Protein AF-A0A2T1LAC2-F1 (afdb_monomer_lite)

Organism: Escherichia coli (NCBI:txid562)

pLDDT: mean 88.43, std 6.67, range [65.5, 96.69]

Structure (mmCIF, N/CA/C/O backbone):
data_AF-A0A2T1LAC2-F1
#
_entry.id   AF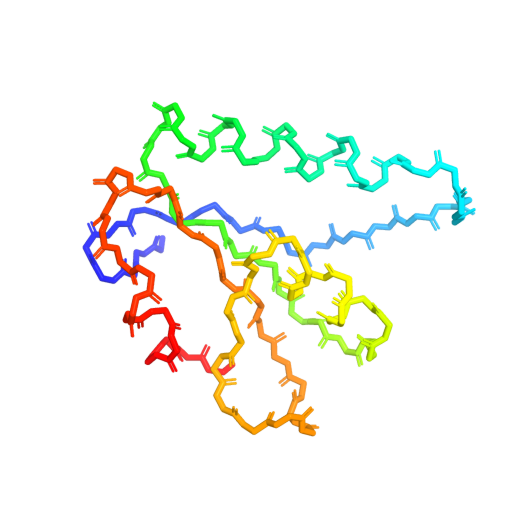-A0A2T1LAC2-F1
#
loop_
_atom_site.group_PDB
_atom_site.id
_atom_site.type_symbol
_atom_site.label_atom_id
_atom_site.label_alt_id
_atom_site.label_comp_id
_atom_site.label_asym_id
_atom_site.label_entity_id
_atom_site.label_seq_id
_atom_site.pdbx_PDB_ins_code
_atom_site.Cartn_x
_atom_site.Cartn_y
_atom_site.Cartn_z
_atom_site.occupancy
_atom_site.B_iso_or_equiv
_atom_site.auth_seq_id
_atom_site.auth_comp_id
_atom_site.auth_asym_id
_atom_site.auth_atom_id
_atom_site.pdbx_PDB_model_num
ATOM 1 N N . MET A 1 1 ? -11.659 -8.450 5.819 1.00 65.50 1 MET A N 1
ATOM 2 C CA . MET A 1 1 ? -10.268 -8.762 6.219 1.00 65.50 1 MET A CA 1
ATOM 3 C C . MET A 1 1 ? -9.820 -7.676 7.186 1.00 65.50 1 MET A C 1
ATOM 5 O O . MET A 1 1 ? -10.130 -6.517 6.923 1.00 65.50 1 MET A O 1
ATOM 9 N N . SER A 1 2 ? -9.176 -8.029 8.299 1.00 81.12 2 SER A N 1
ATOM 10 C CA . SER A 1 2 ? -8.653 -7.071 9.280 1.00 81.12 2 SER A CA 1
ATOM 11 C C . SER A 1 2 ? -7.185 -7.361 9.581 1.00 81.12 2 SER A C 1
ATOM 13 O O . SER A 1 2 ? -6.765 -8.518 9.592 1.00 81.12 2 SER A O 1
ATOM 15 N N . TYR A 1 3 ? -6.412 -6.307 9.825 1.00 85.75 3 TYR A N 1
ATOM 16 C CA . TYR A 1 3 ? -5.023 -6.384 10.266 1.00 85.75 3 TYR A CA 1
ATOM 17 C C . TYR A 1 3 ? -4.847 -5.494 11.487 1.00 85.75 3 TYR A C 1
ATOM 19 O O . TYR A 1 3 ? -5.338 -4.368 11.498 1.00 85.75 3 TYR A O 1
ATOM 27 N N . LEU A 1 4 ? -4.175 -6.005 12.525 1.00 87.50 4 LEU A N 1
ATOM 28 C CA . LEU A 1 4 ? -3.911 -5.260 13.766 1.00 87.50 4 LEU A CA 1
ATOM 29 C C . LEU A 1 4 ? -5.192 -4.649 14.378 1.00 87.50 4 LEU A C 1
ATOM 31 O O . LEU A 1 4 ? -5.201 -3.517 14.848 1.00 87.50 4 LEU A O 1
ATOM 35 N N . GLY A 1 5 ? -6.315 -5.374 14.297 1.00 87.75 5 GLY A N 1
ATOM 36 C CA . GLY A 1 5 ? -7.618 -4.902 14.783 1.00 87.75 5 GLY A CA 1
ATOM 37 C C . GLY A 1 5 ? -8.307 -3.844 13.909 1.00 87.75 5 GLY A C 1
ATOM 38 O O . GLY A 1 5 ? -9.406 -3.421 14.249 1.00 87.75 5 GLY A O 1
ATOM 39 N N . SER A 1 6 ? -7.714 -3.448 12.778 1.00 90.06 6 SER A N 1
ATOM 40 C CA . SER A 1 6 ? -8.261 -2.443 11.857 1.00 90.06 6 SER A CA 1
ATOM 41 C C . SER A 1 6 ? -8.796 -3.071 10.572 1.00 90.06 6 SER A C 1
ATOM 43 O O . SER A 1 6 ? -8.228 -4.029 10.040 1.00 90.06 6 SER A O 1
ATOM 45 N N . SER A 1 7 ? -9.888 -2.515 10.047 1.00 93.88 7 SER A N 1
ATOM 46 C CA . SER A 1 7 ? -10.408 -2.871 8.723 1.00 93.88 7 SER A CA 1
ATOM 47 C C . SER A 1 7 ? -9.422 -2.473 7.627 1.00 93.88 7 SER A C 1
ATOM 49 O O . SER A 1 7 ? -8.684 -1.497 7.765 1.00 93.88 7 SER A O 1
ATOM 51 N N . VAL A 1 8 ? -9.411 -3.230 6.531 1.00 94.12 8 VAL A N 1
ATOM 52 C CA . VAL A 1 8 ? -8.446 -3.048 5.440 1.00 94.12 8 VAL A CA 1
ATOM 53 C C . VAL A 1 8 ? -9.178 -2.706 4.148 1.00 94.12 8 VAL A C 1
ATOM 55 O O . VAL A 1 8 ? -10.032 -3.472 3.698 1.00 94.12 8 VAL A O 1
ATOM 58 N N . LEU A 1 9 ? -8.812 -1.584 3.533 1.00 94.38 9 LEU A N 1
ATOM 59 C CA . LEU A 1 9 ? -9.190 -1.234 2.169 1.00 94.38 9 LEU A CA 1
ATOM 60 C C . LEU A 1 9 ? -8.129 -1.782 1.214 1.00 94.38 9 LEU A C 1
ATOM 62 O O . LEU A 1 9 ? -6.974 -1.358 1.246 1.00 94.38 9 LEU A O 1
ATOM 66 N N . VAL A 1 10 ? -8.524 -2.733 0.371 1.00 93.94 10 VAL A N 1
ATOM 67 C CA . VAL A 1 10 ? -7.613 -3.439 -0.534 1.00 93.94 10 VAL A CA 1
ATOM 68 C C . VAL A 1 10 ? -7.719 -2.873 -1.948 1.00 93.94 10 VAL A C 1
ATOM 70 O O . VAL A 1 10 ? -8.785 -2.889 -2.560 1.00 93.94 10 VAL A O 1
ATOM 73 N N . VAL A 1 11 ? -6.592 -2.416 -2.484 1.00 92.56 11 VAL A N 1
ATOM 74 C CA . VAL A 1 11 ? -6.407 -2.033 -3.884 1.00 92.56 11 VAL A CA 1
ATOM 75 C C . VAL A 1 11 ? -5.768 -3.216 -4.605 1.00 92.56 11 VAL A C 1
ATOM 77 O O . VAL A 1 11 ? -4.546 -3.343 -4.667 1.00 92.56 11 VAL A O 1
ATOM 80 N N . ALA A 1 12 ? -6.618 -4.109 -5.113 1.00 87.25 12 ALA A N 1
ATOM 81 C CA . ALA A 1 12 ? -6.190 -5.371 -5.717 1.00 87.25 12 ALA A CA 1
ATOM 82 C C . ALA A 1 12 ? -5.598 -5.203 -7.127 1.00 87.25 12 ALA A C 1
ATOM 84 O O . ALA A 1 12 ? -4.805 -6.022 -7.587 1.00 87.25 12 ALA A O 1
ATOM 85 N N . THR A 1 13 ? -6.003 -4.165 -7.863 1.00 82.50 13 THR A N 1
ATOM 86 C CA . THR A 1 13 ? -5.531 -3.936 -9.233 1.00 82.50 13 THR A CA 1
ATOM 87 C C . THR A 1 13 ? -5.475 -2.450 -9.539 1.00 82.50 13 THR A C 1
ATOM 89 O O . THR A 1 13 ? -6.428 -1.712 -9.295 1.00 82.50 13 THR A O 1
ATOM 92 N N . ILE A 1 14 ? -4.357 -2.022 -10.120 1.00 78.88 14 ILE A N 1
ATOM 93 C CA . ILE A 1 14 ? -4.161 -0.669 -10.633 1.00 78.88 14 ILE A CA 1
ATOM 94 C C . ILE A 1 14 ? -3.790 -0.805 -12.105 1.00 78.88 14 ILE A C 1
ATOM 96 O O . ILE A 1 14 ? -2.787 -1.429 -12.441 1.00 78.88 14 ILE A O 1
ATOM 100 N N . SER A 1 15 ? -4.590 -0.208 -12.985 1.00 79.00 15 SER A N 1
ATOM 101 C CA . SER A 1 15 ? -4.276 -0.111 -14.408 1.00 79.00 15 SER A CA 1
ATOM 102 C C . SER A 1 15 ? -4.124 1.354 -14.790 1.00 79.00 15 SER A C 1
ATOM 104 O O . SER A 1 15 ? -5.007 2.171 -14.527 1.00 79.00 15 SER A O 1
ATOM 106 N N . VAL A 1 16 ? -2.988 1.696 -15.397 1.00 74.94 16 VAL A N 1
ATOM 107 C CA . VAL A 1 16 ? -2.686 3.057 -15.844 1.00 74.94 16 VAL A CA 1
ATOM 108 C C . VAL A 1 16 ? -2.434 3.022 -17.341 1.00 74.94 16 VAL A C 1
ATOM 110 O O . VAL A 1 16 ? -1.408 2.529 -17.796 1.00 74.94 16 VAL A O 1
ATOM 113 N N . LYS A 1 17 ? -3.367 3.581 -18.115 1.00 78.75 17 LYS A N 1
ATOM 114 C CA . LYS A 1 17 ? -3.243 3.659 -19.577 1.00 78.75 17 LYS A CA 1
ATOM 115 C C . LYS A 1 17 ? -2.160 4.649 -20.025 1.00 78.75 17 LYS A C 1
ATOM 117 O O . LYS A 1 17 ? -1.504 4.421 -21.034 1.00 78.75 17 LYS A O 1
ATOM 122 N N . THR A 1 18 ? -1.972 5.735 -19.271 1.00 81.38 18 THR A N 1
ATOM 123 C CA . THR A 1 18 ? -1.036 6.817 -19.613 1.00 81.38 18 THR A CA 1
ATOM 124 C C . THR A 1 18 ? -0.200 7.209 -18.388 1.00 81.38 18 THR A C 1
ATOM 126 O O . THR A 1 18 ? -0.650 8.030 -17.580 1.00 81.38 18 THR A O 1
ATOM 129 N N . PRO A 1 19 ? 0.996 6.620 -18.197 1.00 78.94 19 PRO A N 1
ATOM 130 C CA . PRO A 1 19 ? 1.868 6.953 -17.072 1.00 78.94 19 PRO A CA 1
ATOM 131 C C . PRO A 1 19 ? 2.419 8.389 -17.169 1.00 78.94 19 PRO A C 1
ATOM 133 O O . PRO A 1 19 ? 2.309 9.058 -18.196 1.00 78.94 19 PRO A O 1
ATOM 136 N N . GLY A 1 20 ? 2.985 8.899 -16.069 1.00 81.00 20 GLY A N 1
ATOM 137 C CA . GLY A 1 20 ? 3.647 10.215 -16.026 1.00 81.00 20 GLY A CA 1
ATOM 138 C C . GLY A 1 20 ? 2.722 11.438 -15.939 1.00 81.00 20 GLY A C 1
ATOM 139 O O . GLY A 1 20 ? 3.204 12.561 -15.844 1.00 81.00 20 GLY A O 1
ATOM 140 N N . LYS A 1 21 ? 1.395 11.253 -15.927 1.00 85.81 21 LYS A N 1
ATOM 141 C CA . LYS A 1 21 ? 0.407 12.348 -15.812 1.00 85.81 21 LYS A CA 1
ATOM 142 C C . LYS A 1 21 ? -0.056 12.646 -14.381 1.00 85.81 21 LYS A C 1
ATOM 144 O O . LYS A 1 21 ? -0.897 13.510 -14.176 1.00 85.81 21 LYS A O 1
ATOM 149 N N . GLY A 1 22 ? 0.453 11.915 -13.390 1.00 85.88 22 GLY A N 1
ATOM 150 C CA . GLY A 1 22 ? 0.107 12.125 -11.979 1.00 85.88 22 GLY A CA 1
ATOM 151 C C . GLY A 1 22 ? -1.272 11.603 -11.547 1.00 85.88 22 GLY A C 1
ATOM 152 O O . GLY A 1 22 ? -1.595 11.704 -10.368 1.00 85.88 22 GLY A O 1
ATOM 153 N N . PHE A 1 23 ? -2.064 10.987 -12.435 1.00 87.94 23 PHE A N 1
ATOM 154 C CA . PHE A 1 23 ? -3.386 10.438 -12.089 1.00 87.94 23 PHE A CA 1
ATOM 155 C C . PHE A 1 23 ? -3.340 9.417 -10.953 1.00 87.94 23 PHE A C 1
ATOM 157 O O . PHE A 1 23 ? -4.177 9.452 -10.057 1.00 87.94 23 PHE A O 1
ATOM 164 N N . PHE A 1 24 ? -2.329 8.545 -10.949 1.00 87.69 24 PHE A N 1
ATOM 165 C CA . PHE A 1 24 ? -2.170 7.575 -9.871 1.00 87.69 24 PHE A CA 1
ATOM 166 C C . PHE A 1 24 ? -1.947 8.256 -8.515 1.00 87.69 24 PHE A C 1
ATOM 168 O O . PHE A 1 24 ? -2.506 7.827 -7.514 1.00 87.69 24 PHE A O 1
ATOM 175 N N . ARG A 1 25 ? -1.212 9.374 -8.486 1.00 90.44 25 ARG A N 1
ATOM 176 C CA . ARG A 1 25 ? -1.007 10.155 -7.263 1.00 90.44 25 ARG A CA 1
ATOM 177 C C . ARG A 1 25 ? -2.308 10.771 -6.752 1.00 90.44 25 ARG A C 1
ATOM 179 O O . ARG A 1 25 ? -2.566 10.737 -5.556 1.00 90.44 25 ARG A O 1
ATOM 186 N N . GLN A 1 26 ? -3.139 11.301 -7.651 1.00 91.69 26 GLN A N 1
ATOM 187 C CA . GLN A 1 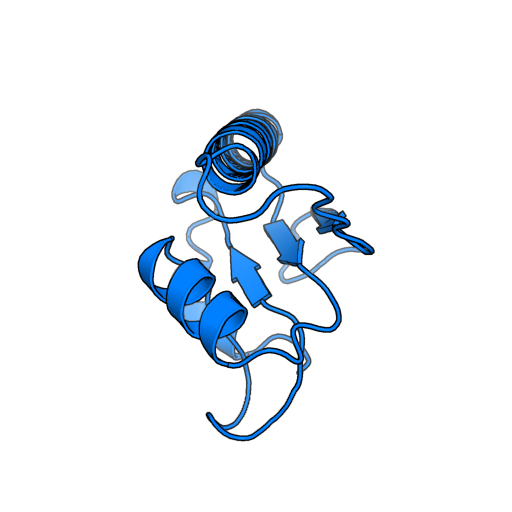26 ? -4.452 11.848 -7.288 1.00 91.69 26 GLN A CA 1
ATOM 188 C C . GLN A 1 26 ? -5.377 10.757 -6.737 1.00 91.69 26 GLN A C 1
ATOM 190 O O . GLN A 1 26 ? -6.004 10.954 -5.697 1.00 91.69 26 GLN A O 1
ATOM 195 N N . LEU A 1 27 ? -5.411 9.589 -7.387 1.00 91.31 27 LEU A N 1
ATOM 196 C CA . LEU A 1 27 ? -6.144 8.424 -6.893 1.00 91.31 27 LEU A CA 1
ATOM 197 C C . LEU A 1 27 ? -5.644 8.007 -5.505 1.00 91.31 27 LEU A C 1
ATOM 199 O O . LEU A 1 27 ? -6.449 7.817 -4.598 1.00 91.31 27 LEU A O 1
ATOM 203 N N . LEU A 1 28 ? -4.326 7.915 -5.319 1.00 93.75 28 LEU A N 1
ATOM 204 C CA . LEU A 1 28 ? -3.723 7.540 -4.043 1.00 93.75 28 LEU A CA 1
ATOM 205 C C . LEU A 1 28 ? -4.074 8.529 -2.924 1.00 93.75 28 LEU A C 1
ATOM 207 O O . LEU A 1 28 ? -4.386 8.098 -1.818 1.00 93.75 28 LEU A O 1
ATOM 211 N N . SER A 1 29 ? -4.091 9.833 -3.217 1.00 95.31 29 SER A N 1
ATOM 212 C CA . SER A 1 29 ? -4.546 10.864 -2.274 1.00 95.31 29 SER A CA 1
ATOM 213 C C . SER A 1 29 ? -5.988 10.619 -1.835 1.00 95.31 29 SER A C 1
ATOM 215 O O . SER A 1 29 ? -6.273 10.611 -0.642 1.00 95.31 29 SER A O 1
ATOM 217 N N . LYS A 1 30 ? -6.893 10.335 -2.779 1.00 95.62 30 LYS A N 1
ATOM 218 C CA . LYS A 1 30 ? -8.302 10.050 -2.466 1.00 95.62 30 LYS A CA 1
ATOM 219 C C . LYS A 1 30 ? -8.492 8.764 -1.670 1.00 95.62 30 LYS A C 1
ATOM 221 O O . LYS A 1 30 ? -9.343 8.714 -0.788 1.00 95.62 30 LYS A O 1
ATOM 226 N N . LEU A 1 31 ? -7.682 7.745 -1.938 1.00 95.62 31 LEU A N 1
ATOM 227 C CA . LEU A 1 31 ? -7.693 6.508 -1.160 1.00 95.62 31 LEU A CA 1
ATOM 228 C C . LEU A 1 31 ? -7.202 6.732 0.274 1.00 95.62 31 LEU A C 1
ATOM 230 O O . LEU A 1 31 ? -7.799 6.190 1.201 1.00 95.62 31 LEU A O 1
ATOM 234 N N . LYS A 1 32 ? -6.162 7.552 0.468 1.00 96.25 32 LYS A N 1
ATOM 235 C CA . LYS A 1 32 ? -5.690 7.946 1.803 1.00 96.25 32 LYS A CA 1
ATOM 236 C C . LYS A 1 32 ? -6.746 8.753 2.557 1.00 96.25 32 LYS A C 1
ATOM 238 O O . LYS A 1 32 ? -7.059 8.389 3.680 1.00 96.25 32 LYS A O 1
ATOM 243 N N . GLU A 1 33 ? -7.367 9.753 1.925 1.00 96.50 33 GLU A N 1
ATOM 244 C CA . GLU A 1 33 ? -8.480 10.521 2.518 1.00 96.50 33 GLU A CA 1
ATOM 245 C C . GLU A 1 33 ? -9.625 9.597 2.979 1.00 96.50 33 GLU A C 1
ATOM 247 O O . GLU A 1 33 ? -10.153 9.733 4.086 1.00 96.50 33 GLU A O 1
ATOM 252 N N . ALA A 1 34 ? -9.997 8.615 2.150 1.00 94.88 34 ALA A N 1
ATOM 253 C CA . ALA A 1 34 ? -11.020 7.634 2.501 1.00 94.88 34 ALA A CA 1
ATOM 254 C C . ALA A 1 34 ? -10.581 6.730 3.665 1.00 94.88 34 ALA A C 1
ATOM 256 O O . ALA A 1 34 ? -11.379 6.455 4.563 1.00 94.88 34 ALA A O 1
ATOM 257 N N . ALA A 1 35 ? -9.324 6.282 3.671 1.00 94.75 35 ALA A N 1
ATOM 258 C CA . ALA A 1 35 ? -8.764 5.475 4.747 1.00 94.75 35 ALA A CA 1
ATOM 259 C C . ALA A 1 35 ? -8.680 6.253 6.072 1.00 94.75 35 ALA A C 1
ATOM 261 O O . ALA A 1 35 ? -8.988 5.685 7.114 1.00 94.75 35 ALA A O 1
ATOM 262 N N . GLU A 1 36 ? -8.356 7.547 6.046 1.00 95.00 36 GLU A N 1
ATOM 263 C CA . GLU A 1 36 ? -8.391 8.422 7.227 1.00 95.00 36 GLU A CA 1
ATOM 264 C C . GLU A 1 36 ? -9.812 8.590 7.757 1.00 95.00 36 GLU A C 1
ATOM 266 O O . GLU A 1 36 ? -10.065 8.346 8.934 1.00 95.00 36 GLU A O 1
ATOM 271 N N . THR A 1 37 ? -10.753 8.938 6.876 1.00 95.12 37 THR A N 1
ATOM 272 C CA . THR A 1 37 ? -12.157 9.190 7.245 1.00 95.12 37 THR A CA 1
ATOM 273 C C . THR A 1 37 ? -12.791 7.976 7.918 1.00 95.12 37 THR A C 1
ATOM 275 O O . THR A 1 37 ? -13.576 8.115 8.854 1.00 95.12 37 THR A O 1
ATOM 278 N N . ASN A 1 38 ? -12.447 6.777 7.450 1.00 93.50 38 ASN A N 1
ATOM 279 C CA . ASN A 1 38 ? -13.064 5.541 7.913 1.00 93.50 38 ASN A CA 1
ATOM 280 C C . ASN A 1 38 ? -12.165 4.707 8.842 1.00 93.50 38 ASN A C 1
ATOM 282 O O . ASN A 1 38 ? -12.570 3.624 9.261 1.00 93.50 38 ASN A O 1
ATOM 286 N N . ASN A 1 39 ? -10.971 5.203 9.187 1.00 92.88 39 ASN A N 1
ATOM 287 C CA . ASN A 1 39 ? -9.968 4.505 10.000 1.00 92.88 39 ASN A CA 1
ATOM 288 C C . ASN A 1 39 ? -9.610 3.104 9.462 1.00 92.88 39 ASN A C 1
ATOM 290 O O . ASN A 1 39 ? -9.673 2.102 10.178 1.00 92.88 39 ASN A O 1
ATOM 294 N N . TYR A 1 40 ? -9.229 3.032 8.185 1.00 94.44 40 TYR A N 1
ATOM 295 C CA . TYR A 1 40 ? -8.800 1.798 7.521 1.00 94.44 40 TYR A CA 1
ATOM 296 C C . TYR A 1 40 ? -7.290 1.757 7.293 1.00 94.44 40 TYR A C 1
ATOM 298 O O . TYR A 1 40 ? -6.655 2.781 7.058 1.00 94.44 40 TYR A O 1
ATOM 306 N N . ILE A 1 41 ? -6.729 0.5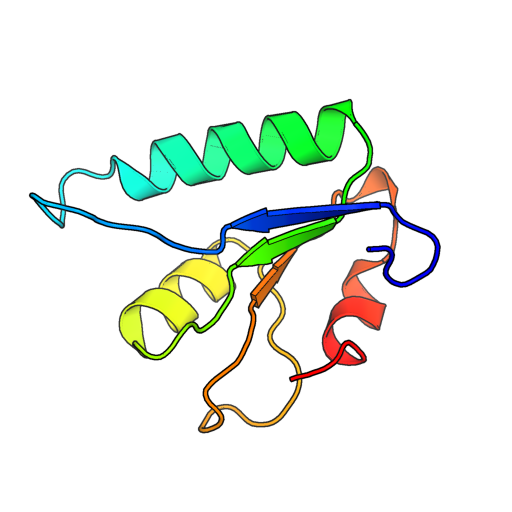50 7.261 1.00 95.69 41 ILE A N 1
ATOM 307 C CA . ILE A 1 41 ? -5.419 0.301 6.652 1.00 95.69 41 ILE A CA 1
ATOM 308 C C . ILE A 1 41 ? -5.619 0.220 5.139 1.00 95.69 41 ILE A C 1
ATOM 310 O O . ILE A 1 41 ? -6.472 -0.524 4.659 1.00 95.69 41 ILE A O 1
ATOM 314 N N . LEU A 1 42 ? -4.823 0.956 4.376 1.00 96.19 42 LEU A N 1
ATOM 315 C CA . LEU A 1 42 ? -4.788 0.871 2.923 1.00 96.19 42 LEU A CA 1
ATOM 316 C C . LEU A 1 42 ? -3.739 -0.165 2.503 1.00 96.19 42 LEU A C 1
ATOM 318 O O . LEU A 1 42 ? -2.565 -0.030 2.842 1.00 96.19 42 LEU A O 1
ATOM 322 N N . LYS A 1 43 ? -4.156 -1.187 1.754 1.00 95.44 43 LYS A N 1
ATOM 323 C CA . LYS A 1 43 ? -3.284 -2.230 1.198 1.00 95.44 43 LYS A CA 1
ATOM 324 C C . LYS A 1 43 ? -3.252 -2.116 -0.322 1.00 95.44 43 LYS A C 1
ATOM 326 O O . LYS A 1 43 ? -4.304 -2.167 -0.950 1.00 95.44 43 LYS A O 1
ATOM 331 N N . VAL A 1 44 ? -2.068 -2.021 -0.918 1.00 93.56 44 VAL A N 1
ATOM 332 C CA . VAL A 1 44 ? -1.866 -2.182 -2.367 1.00 93.56 44 VAL A CA 1
ATOM 333 C C . VAL A 1 44 ? -1.256 -3.557 -2.598 1.00 93.56 44 VAL A C 1
ATOM 335 O O . VAL A 1 44 ? -0.155 -3.823 -2.119 1.00 93.56 44 VAL A O 1
ATOM 338 N N . GLU A 1 45 ? -1.9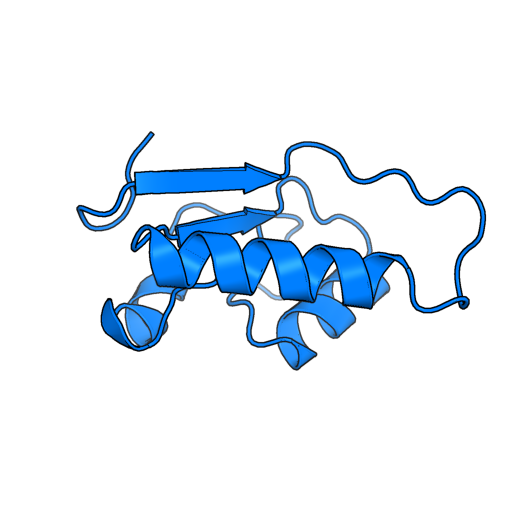76 -4.441 -3.282 1.00 91.00 45 GLU A N 1
ATOM 339 C CA . GLU A 1 45 ? -1.536 -5.828 -3.470 1.00 91.00 45 GLU A CA 1
ATOM 340 C C . GLU A 1 45 ? -0.572 -5.984 -4.643 1.00 91.00 45 GLU A C 1
ATOM 342 O O . GLU A 1 45 ? -0.609 -5.214 -5.603 1.00 91.00 45 GLU A O 1
ATOM 347 N N . ASN A 1 46 ? 0.247 -7.040 -4.577 1.00 84.38 46 ASN A N 1
ATOM 348 C CA . ASN A 1 46 ? 1.048 -7.544 -5.695 1.00 84.38 46 ASN A CA 1
ATOM 349 C C . ASN A 1 46 ? 1.893 -6.458 -6.382 1.00 84.38 46 ASN A C 1
ATOM 351 O O . ASN A 1 46 ? 1.931 -6.351 -7.610 1.00 84.38 46 ASN A O 1
ATOM 355 N N . VAL A 1 47 ? 2.586 -5.637 -5.588 1.00 84.88 47 VAL A N 1
ATOM 356 C CA . VAL A 1 47 ? 3.496 -4.619 -6.115 1.00 84.88 47 VAL A CA 1
ATOM 357 C C . VAL A 1 47 ? 4.778 -5.312 -6.575 1.00 84.88 47 VAL A C 1
ATOM 359 O O . VAL A 1 47 ? 5.665 -5.612 -5.778 1.00 84.88 47 VAL A O 1
ATOM 362 N N . ILE A 1 48 ? 4.847 -5.592 -7.877 1.00 81.56 48 ILE A N 1
ATOM 363 C CA . ILE A 1 48 ? 5.972 -6.298 -8.515 1.00 81.56 48 ILE A CA 1
ATOM 364 C C . ILE A 1 48 ? 7.003 -5.311 -9.091 1.00 81.56 48 ILE A C 1
ATOM 366 O O . ILE A 1 48 ? 8.195 -5.597 -9.110 1.00 81.56 48 ILE A O 1
ATOM 370 N N . SER A 1 49 ? 6.567 -4.129 -9.546 1.00 85.12 49 SER A N 1
ATOM 371 C CA . SER A 1 49 ? 7.467 -3.098 -10.090 1.00 85.12 49 SER A CA 1
ATOM 372 C C . SER A 1 49 ? 8.245 -2.395 -8.977 1.00 85.12 49 SER A C 1
ATOM 374 O O . SER A 1 49 ? 7.657 -1.860 -8.030 1.00 85.12 49 SER A O 1
ATOM 376 N N . THR A 1 50 ? 9.571 -2.341 -9.127 1.00 86.06 50 THR A N 1
ATOM 377 C CA . THR A 1 50 ? 10.470 -1.614 -8.222 1.00 86.06 50 THR A CA 1
ATOM 378 C C . 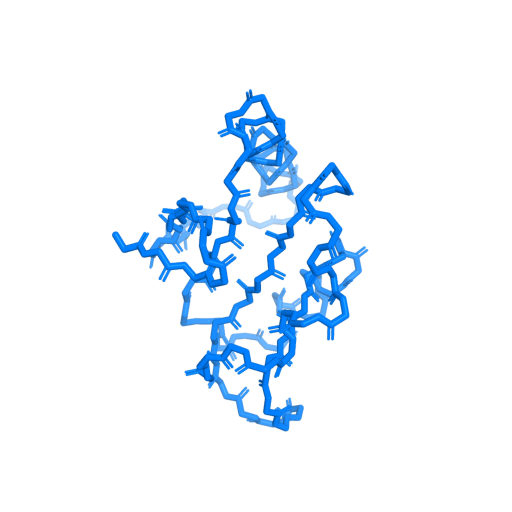THR A 1 50 ? 10.159 -0.120 -8.215 1.00 86.06 50 THR A C 1
ATOM 380 O O . THR A 1 50 ? 10.098 0.483 -7.147 1.00 86.06 50 THR A O 1
ATOM 383 N N . GLU A 1 51 ? 9.869 0.472 -9.375 1.00 87.06 51 GLU A N 1
ATOM 384 C CA . GLU A 1 51 ? 9.534 1.893 -9.505 1.00 87.06 51 GLU A CA 1
ATOM 385 C C . GLU A 1 51 ? 8.244 2.239 -8.754 1.00 87.06 51 GLU A C 1
ATOM 387 O O . GLU A 1 51 ? 8.174 3.251 -8.052 1.00 87.06 51 GLU A O 1
ATOM 392 N N . LEU A 1 52 ? 7.222 1.381 -8.861 1.00 86.38 52 LEU A N 1
ATOM 393 C CA . LEU A 1 52 ? 5.973 1.554 -8.124 1.00 86.38 52 LEU A CA 1
ATOM 394 C C . LEU A 1 52 ? 6.193 1.392 -6.614 1.00 86.38 52 LEU A C 1
ATOM 396 O O . LEU A 1 52 ? 5.646 2.175 -5.836 1.00 86.38 52 LEU A O 1
ATOM 400 N N . ARG A 1 53 ? 7.013 0.423 -6.190 1.00 89.62 53 ARG A N 1
ATOM 401 C CA . ARG A 1 53 ? 7.367 0.240 -4.774 1.00 89.62 53 ARG A CA 1
ATOM 402 C C . ARG A 1 53 ? 8.072 1.470 -4.214 1.00 89.62 53 ARG A C 1
ATOM 404 O O . ARG A 1 53 ? 7.667 1.974 -3.170 1.00 89.62 53 ARG A O 1
ATOM 411 N N . GLU A 1 54 ? 9.086 1.983 -4.903 1.00 90.56 54 GLU A N 1
ATOM 412 C CA . GLU A 1 54 ? 9.801 3.192 -4.485 1.00 90.56 54 GLU A CA 1
ATOM 413 C C . GLU A 1 54 ? 8.878 4.407 -4.410 1.00 90.56 54 G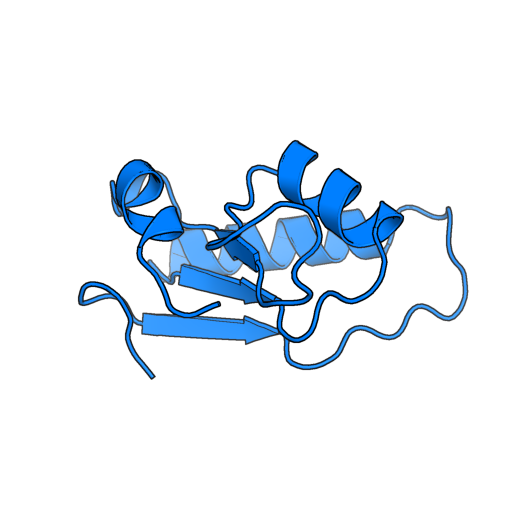LU A C 1
ATOM 415 O O . GLU A 1 54 ? 8.952 5.184 -3.455 1.00 90.56 54 GLU A O 1
ATOM 420 N N . PHE A 1 55 ? 7.983 4.561 -5.387 1.00 90.88 55 PHE A N 1
ATOM 421 C CA . PHE A 1 55 ? 6.964 5.602 -5.360 1.00 90.88 55 PHE A CA 1
ATOM 422 C C . PHE A 1 55 ? 6.072 5.480 -4.117 1.00 90.88 55 PHE A C 1
ATOM 424 O O . PHE A 1 55 ? 5.884 6.461 -3.399 1.00 90.88 55 PHE A O 1
ATOM 431 N N . LEU A 1 56 ? 5.565 4.281 -3.821 1.00 92.88 56 LEU A N 1
ATOM 432 C CA . LEU A 1 56 ? 4.706 4.038 -2.662 1.00 92.88 56 LEU A CA 1
ATOM 433 C C . LEU A 1 56 ? 5.446 4.267 -1.334 1.00 92.88 56 LEU A C 1
ATOM 435 O O . LEU A 1 56 ? 4.873 4.865 -0.427 1.00 92.88 56 LEU A O 1
ATOM 439 N N . ILE A 1 57 ? 6.721 3.880 -1.228 1.00 93.06 57 ILE A N 1
ATOM 440 C CA . ILE A 1 57 ? 7.557 4.162 -0.047 1.00 93.06 57 ILE A CA 1
ATOM 441 C C . ILE A 1 57 ? 7.682 5.673 0.182 1.00 93.06 57 ILE A C 1
ATOM 443 O O . ILE A 1 57 ? 7.518 6.139 1.308 1.00 93.06 57 ILE A O 1
ATOM 447 N N . ARG A 1 58 ? 7.919 6.465 -0.874 1.00 93.50 58 ARG A N 1
ATOM 448 C CA . ARG A 1 58 ? 7.950 7.940 -0.772 1.00 93.50 58 ARG A CA 1
ATOM 449 C C . ARG A 1 58 ? 6.600 8.523 -0.363 1.00 93.50 58 ARG A C 1
ATOM 451 O O . ARG A 1 58 ? 6.544 9.570 0.269 1.00 93.50 58 ARG A O 1
ATOM 458 N N . GLU A 1 59 ? 5.523 7.830 -0.704 1.00 94.25 59 GLU A N 1
ATOM 459 C CA . GLU A 1 59 ? 4.162 8.137 -0.277 1.00 94.25 59 GLU A CA 1
ATOM 460 C C . GLU A 1 59 ? 3.834 7.547 1.116 1.00 94.25 59 GLU A C 1
ATOM 462 O O . GLU A 1 59 ? 2.685 7.602 1.547 1.00 94.25 59 GLU A O 1
ATOM 467 N N . GLY A 1 60 ? 4.819 7.026 1.852 1.00 93.75 60 GLY A N 1
ATOM 468 C CA . GLY A 1 60 ? 4.680 6.593 3.246 1.00 93.75 60 GLY A CA 1
ATOM 469 C C . GLY A 1 60 ? 4.194 5.157 3.437 1.00 93.75 60 GLY A C 1
ATOM 470 O O . GLY A 1 60 ? 3.800 4.806 4.545 1.00 93.75 60 GLY A O 1
ATOM 471 N N . PHE A 1 61 ? 4.178 4.334 2.387 1.00 94.62 61 PHE A N 1
ATOM 472 C CA . PHE A 1 61 ? 3.844 2.916 2.518 1.00 94.62 61 PHE A CA 1
ATOM 473 C C . PHE A 1 61 ? 4.999 2.120 3.130 1.00 94.62 61 PHE A C 1
ATOM 475 O O . PHE A 1 61 ? 6.160 2.265 2.741 1.00 94.62 61 PHE A O 1
ATOM 482 N N . SER A 1 62 ? 4.640 1.199 4.016 1.00 93.81 62 SER A N 1
ATOM 483 C CA . SER A 1 62 ? 5.509 0.173 4.578 1.00 93.81 62 SER A CA 1
ATOM 484 C C . SER A 1 62 ? 5.363 -1.127 3.791 1.00 93.81 62 SER A C 1
ATOM 486 O O . SER A 1 62 ? 4.254 -1.555 3.473 1.00 93.81 62 SER A O 1
ATOM 488 N N . PHE A 1 63 ? 6.489 -1.772 3.499 1.00 92.81 63 PHE A N 1
ATOM 489 C CA . PHE A 1 63 ? 6.542 -3.071 2.828 1.00 92.81 63 PHE A CA 1
ATOM 490 C C . PHE A 1 63 ? 7.222 -4.082 3.758 1.00 92.81 63 PHE A C 1
ATOM 492 O O . PHE A 1 63 ? 8.421 -3.927 4.005 1.00 92.81 63 PHE A O 1
ATOM 499 N N . PRO A 1 64 ? 6.487 -5.077 4.283 1.00 89.56 64 PRO A N 1
ATOM 500 C CA . PRO A 1 64 ? 7.058 -6.193 5.025 1.00 89.56 64 PRO A CA 1
ATOM 501 C C . PRO A 1 64 ? 8.070 -6.994 4.201 1.00 89.56 64 PRO A C 1
ATOM 503 O O . PRO A 1 64 ? 8.003 -7.036 2.971 1.00 89.56 64 PRO A O 1
ATOM 506 N N . GLY A 1 65 ? 8.987 -7.667 4.895 1.00 82.56 65 GLY A N 1
ATOM 507 C CA . GLY A 1 65 ? 9.999 -8.519 4.269 1.00 82.56 65 GLY A CA 1
ATOM 508 C C . GLY A 1 65 ? 11.162 -7.754 3.631 1.00 82.56 65 GLY A C 1
ATOM 509 O O . GLY A 1 65 ? 11.397 -6.571 3.887 1.00 82.56 65 GLY A O 1
ATOM 510 N N . GLU A 1 66 ? 11.947 -8.458 2.817 1.00 78.06 66 GLU A N 1
ATOM 511 C CA . GLU A 1 66 ? 13.168 -7.908 2.228 1.00 78.06 66 GLU A CA 1
ATOM 512 C C . GLU A 1 66 ? 12.888 -7.007 1.008 1.00 78.06 66 GLU A C 1
ATOM 514 O O . GLU A 1 66 ? 11.845 -7.077 0.350 1.00 78.06 66 GLU A O 1
ATOM 519 N N . ARG A 1 67 ? 13.847 -6.135 0.663 1.00 71.81 67 ARG A N 1
ATOM 520 C CA . ARG A 1 67 ? 13.706 -5.180 -0.458 1.00 71.81 67 ARG A CA 1
ATOM 521 C C . ARG A 1 67 ? 13.562 -5.840 -1.832 1.00 71.81 67 ARG A C 1
ATOM 523 O O . ARG A 1 67 ? 13.049 -5.203 -2.745 1.00 71.81 67 ARG A O 1
ATOM 530 N N . TRP A 1 68 ? 14.019 -7.079 -1.988 1.00 68.31 68 TRP A N 1
ATOM 531 C CA . TRP A 1 68 ? 13.917 -7.837 -3.238 1.00 68.31 68 TRP A CA 1
ATOM 532 C C . TRP A 1 68 ? 12.640 -8.685 -3.325 1.00 68.31 68 TRP A C 1
ATOM 534 O O . TRP A 1 68 ? 12.328 -9.201 -4.395 1.00 68.31 68 TRP A O 1
ATOM 544 N N . MET A 1 69 ? 11.877 -8.819 -2.233 1.00 74.62 69 MET A N 1
ATOM 545 C CA . MET A 1 69 ? 10.616 -9.563 -2.239 1.00 74.62 69 MET A CA 1
ATOM 546 C C . MET A 1 69 ? 9.517 -8.739 -2.914 1.00 74.62 69 MET A C 1
ATOM 548 O O . MET A 1 69 ? 9.320 -7.570 -2.579 1.00 74.62 69 MET A O 1
ATOM 552 N N . CYS A 1 70 ? 8.796 -9.351 -3.853 1.00 77.88 70 CYS A N 1
ATOM 553 C CA . CYS A 1 70 ? 7.515 -8.825 -4.323 1.00 77.88 70 CYS A CA 1
ATOM 554 C C . CYS A 1 70 ? 6.472 -9.036 -3.225 1.00 77.88 70 CYS A C 1
ATOM 556 O O . CYS A 1 70 ? 6.489 -10.071 -2.562 1.00 77.88 70 CYS A O 1
ATOM 558 N N . GLY A 1 71 ? 5.567 -8.080 -3.039 1.00 86.06 71 GLY A N 1
ATOM 559 C CA . GLY A 1 71 ? 4.601 -8.173 -1.950 1.00 86.06 71 GLY A CA 1
ATOM 560 C C . GLY A 1 71 ? 3.626 -7.013 -1.908 1.00 86.06 71 GLY A C 1
ATOM 561 O O . GLY A 1 71 ? 3.553 -6.189 -2.827 1.00 86.06 71 GLY A O 1
ATOM 562 N N . SER A 1 72 ? 2.854 -6.967 -0.831 1.00 91.50 72 SER A N 1
ATOM 563 C CA . SER A 1 72 ? 1.874 -5.905 -0.613 1.00 91.50 72 SER A CA 1
ATOM 564 C C . SER A 1 72 ? 2.494 -4.695 0.088 1.00 91.50 72 SER A C 1
ATOM 566 O O . SER A 1 72 ? 3.327 -4.827 0.982 1.00 91.50 72 SER A O 1
ATOM 568 N N . GLY A 1 73 ? 2.059 -3.498 -0.303 1.00 94.00 73 GLY A N 1
ATOM 569 C CA . GLY A 1 73 ? 2.356 -2.261 0.415 1.00 94.00 73 GLY A CA 1
ATOM 570 C C . GLY A 1 73 ? 1.219 -1.911 1.363 1.00 94.00 73 GLY A C 1
ATOM 571 O O . GLY A 1 73 ? 0.053 -1.982 0.973 1.00 94.00 73 GLY A O 1
ATOM 572 N N . TYR A 1 74 ? 1.550 -1.463 2.570 1.00 95.56 74 TYR A N 1
ATOM 573 C CA . TYR A 1 74 ? 0.578 -1.073 3.587 1.00 95.56 74 TYR A CA 1
ATOM 574 C C . TYR A 1 74 ? 0.774 0.376 4.016 1.00 95.56 74 TYR A C 1
ATOM 576 O O . TYR A 1 74 ? 1.896 0.829 4.222 1.00 95.56 74 TYR A O 1
ATOM 584 N N . TRP A 1 75 ? -0.323 1.096 4.197 1.00 96.69 75 TRP A N 1
ATOM 585 C CA . TRP A 1 75 ? -0.339 2.447 4.743 1.00 96.69 75 TRP A CA 1
ATOM 586 C C . TRP A 1 75 ? -1.453 2.553 5.778 1.00 96.69 75 TRP A C 1
ATOM 588 O O . TRP A 1 75 ? -2.537 2.007 5.577 1.00 96.69 75 TRP A O 1
ATOM 598 N N . ALA A 1 76 ? -1.202 3.254 6.878 1.00 95.25 76 ALA A N 1
ATOM 599 C CA . ALA A 1 76 ? -2.205 3.506 7.900 1.00 95.25 76 ALA A CA 1
ATOM 600 C C . ALA A 1 76 ? -2.294 5.008 8.204 1.00 95.25 76 ALA A C 1
ATOM 602 O O . ALA A 1 76 ? -1.265 5.685 8.263 1.00 95.25 76 ALA A O 1
ATOM 603 N N . PRO A 1 77 ? -3.508 5.523 8.454 1.00 93.88 77 PRO A N 1
ATOM 604 C CA . PRO A 1 77 ? -3.704 6.826 9.062 1.00 93.88 77 PRO A CA 1
ATOM 605 C C . PRO A 1 77 ? -2.923 6.965 10.368 1.00 93.88 77 PRO A C 1
ATOM 607 O O . PRO A 1 77 ? -2.901 6.050 11.198 1.00 93.88 77 PRO A O 1
ATOM 610 N N . SER A 1 78 ? -2.372 8.152 10.618 1.00 90.19 78 SER A N 1
ATOM 611 C CA . SER A 1 78 ? -1.696 8.466 11.885 1.00 90.19 78 SER A CA 1
ATOM 612 C C . SER A 1 78 ? -2.605 8.281 13.108 1.00 90.19 78 SER A C 1
ATOM 614 O O . SER A 1 78 ? -2.114 7.972 14.194 1.00 90.19 78 SER A O 1
ATOM 616 N N . SER A 1 79 ? -3.928 8.424 12.941 1.00 88.81 79 SER A N 1
ATOM 617 C CA . SER A 1 79 ? -4.929 8.184 13.992 1.00 88.81 79 SER A CA 1
ATOM 618 C C . SER A 1 79 ? -4.898 6.752 14.530 1.00 88.81 79 SER A C 1
ATOM 620 O O . SER A 1 79 ? -5.129 6.554 15.721 1.00 88.81 79 SER A O 1
ATOM 622 N N . LEU A 1 80 ? -4.560 5.768 13.689 1.00 89.25 80 LEU A N 1
ATOM 623 C CA . LEU A 1 80 ? -4.476 4.365 14.090 1.00 89.25 80 LEU A CA 1
ATOM 624 C C . LEU A 1 80 ? -3.214 4.059 14.907 1.00 89.25 80 LEU A C 1
ATOM 626 O O . LEU A 1 80 ? -3.197 3.079 15.643 1.00 89.25 80 LEU A O 1
ATOM 630 N N . ARG A 1 81 ? -2.161 4.886 14.810 1.00 88.75 81 ARG A N 1
ATOM 631 C CA . ARG A 1 81 ? -0.863 4.673 15.488 1.00 88.75 81 ARG A CA 1
ATOM 632 C C . ARG A 1 81 ? -0.242 3.291 15.216 1.00 88.75 81 ARG A C 1
ATOM 634 O O . ARG A 1 81 ? 0.415 2.721 16.080 1.00 88.75 81 ARG A O 1
ATOM 641 N N . LEU A 1 82 ? -0.436 2.760 14.006 1.00 89.69 82 LEU A N 1
ATOM 642 C CA . LEU A 1 82 ? 0.032 1.423 13.608 1.00 89.69 82 LEU A CA 1
ATOM 643 C C . LEU A 1 82 ? 1.303 1.431 12.749 1.00 89.69 82 LEU A C 1
ATOM 645 O O . LEU A 1 82 ? 1.772 0.359 12.380 1.00 89.69 82 LEU A O 1
ATOM 649 N N . ASN A 1 83 ? 1.863 2.600 12.419 1.00 85.38 83 ASN A N 1
ATOM 650 C CA . ASN A 1 83 ? 2.949 2.730 11.436 1.00 85.38 83 ASN A CA 1
ATOM 651 C C . ASN A 1 83 ? 4.155 1.822 11.726 1.00 85.38 83 ASN A C 1
ATOM 653 O O . ASN A 1 83 ? 4.652 1.171 10.808 1.00 85.38 83 ASN A O 1
ATOM 657 N N . ASP A 1 84 ? 4.553 1.702 12.995 1.00 87.38 84 ASP A N 1
ATOM 658 C CA . ASP A 1 84 ? 5.687 0.864 13.412 1.00 87.38 84 ASP A CA 1
ATOM 659 C C . ASP A 1 84 ? 5.397 -0.642 13.302 1.00 87.38 84 ASP A C 1
ATOM 661 O O . ASP A 1 84 ? 6.312 -1.457 13.224 1.00 87.38 84 ASP A O 1
ATOM 665 N N . GLN A 1 85 ? 4.118 -1.024 13.275 1.00 89.38 85 GLN A N 1
ATOM 666 C CA . GLN A 1 85 ? 3.666 -2.413 13.207 1.00 89.38 85 GLN A CA 1
ATOM 667 C C . GLN A 1 85 ? 3.354 -2.859 11.775 1.00 89.38 85 GLN A C 1
ATOM 669 O O . GLN A 1 85 ? 3.241 -4.060 11.526 1.00 89.38 85 GLN A O 1
ATOM 674 N N . LEU A 1 86 ? 3.240 -1.935 10.814 1.00 88.88 86 LEU A N 1
ATOM 675 C CA . LEU A 1 86 ? 2.906 -2.274 9.426 1.00 88.88 86 LEU A CA 1
ATOM 676 C C . LEU A 1 86 ? 3.929 -3.212 8.774 1.00 88.88 86 LEU A C 1
ATOM 678 O O . LEU A 1 86 ? 3.558 -4.002 7.915 1.00 88.88 86 LEU A O 1
ATOM 682 N N . SER A 1 87 ? 5.195 -3.160 9.191 1.00 85.50 87 SER A N 1
ATOM 683 C CA . SER A 1 87 ? 6.268 -4.043 8.709 1.00 85.50 87 SER A CA 1
ATOM 684 C C . SER A 1 87 ? 6.144 -5.492 9.196 1.00 85.50 87 SER A C 1
ATOM 686 O O . SER A 1 87 ? 6.820 -6.366 8.659 1.00 85.50 87 SER A O 1
ATOM 688 N N . THR A 1 88 ? 5.285 -5.752 10.189 1.00 87.50 88 THR A N 1
ATOM 689 C CA . THR A 1 88 ? 5.000 -7.095 10.729 1.00 87.50 88 THR A CA 1
ATOM 690 C C . THR A 1 88 ? 3.850 -7.799 10.009 1.00 87.50 88 THR A C 1
ATOM 692 O O . THR A 1 88 ? 3.567 -8.965 10.282 1.00 87.50 88 THR A O 1
ATOM 695 N N . LEU A 1 89 ? 3.170 -7.094 9.098 1.00 87.69 89 LEU A N 1
ATOM 696 C CA . LEU A 1 89 ? 2.088 -7.657 8.300 1.00 87.69 89 LEU A CA 1
ATOM 697 C C . LEU A 1 89 ? 2.618 -8.702 7.304 1.00 87.69 89 LEU A C 1
ATOM 699 O O . LEU A 1 89 ? 3.812 -8.721 7.007 1.00 87.69 89 LEU A O 1
ATOM 703 N N . PRO A 1 90 ? 1.750 -9.579 6.772 1.00 83.50 90 PRO A N 1
ATOM 704 C CA . PRO A 1 90 ? 2.164 -10.560 5.776 1.00 83.50 90 PRO A CA 1
ATOM 705 C C . PRO A 1 90 ? 2.789 -9.895 4.540 1.00 83.50 90 PRO A C 1
ATOM 707 O O . PRO A 1 90 ? 2.271 -8.879 4.060 1.00 83.50 90 PRO A O 1
ATOM 710 N N . VAL A 1 91 ? 3.879 -10.493 4.043 1.00 79.06 91 VAL A N 1
ATOM 711 C CA . VAL A 1 91 ? 4.541 -10.129 2.774 1.00 79.06 91 VAL A CA 1
ATOM 712 C C . VAL A 1 91 ? 3.571 -10.299 1.605 1.00 79.06 91 VAL A C 1
ATOM 714 O O . VAL A 1 91 ? 2.915 -11.364 1.550 1.00 79.06 91 VAL A O 1
#

Radius of gyration: 12.58 Å; chains: 1; bounding box: 27×23×35 Å

Secondary structure (DSSP, 8-state):
-EETTEEEEEE-----SSTTSSHHHHHHHHHHHHHHHHT-EEEEEEE--HHHHHHHHHTT-B--S-TT--EEEEE--GGG--GGGGGGS--

Sequence (91 aa):
MSYLGSSVLVVATISVKTPGKGFFRQLLSKLKEAAETNNYILKVENVISTELREFLIREGFSFPGERWMCGSGYWAPSSLRLNDQLSTLPV

Foldseek 3Di:
DDDPNFAEDEPADDDDPDPPPCPVVVVVVVVVVVCQVRFHKYKYFFQQDLVVVVVVVVVLWDDADDSNDGTMTIDGDVVNVCSVVNNVDDD